Protein AF-A0A7S9YYR7-F1 (afdb_monomer)

Solvent-accessible surface area (backbone atoms only — not comparable to full-atom values): 6439 Å² total; per-residue (Å²): 144,85,83,84,83,81,83,74,77,83,68,90,64,81,48,73,64,55,60,50,47,50,52,50,28,28,52,50,38,15,53,52,42,36,53,49,55,52,50,54,46,66,72,66,70,74,82,55,101,78,74,42,73,71,54,50,53,51,48,52,52,52,43,45,55,50,21,44,57,37,23,76,67,47,73,85,44,54,29,60,50,53,48,53,58,49,60,74,67,51,81,75,75,78,79,73,82,81,73,77,86,73,87,127

Secondary structure (DSSP, 8-state):
---------------HHHHHHHHHHHHHHHHHHHHHHHHHHHHTT---TT--HHHHHHHHHHHHHHHHHHHHTTSS-HHHHHHHHHHTTS-PPPPPP-------

Mean predicted aligned error: 13.39 Å

pLDDT: mean 77.82, std 18.25, range [41.47, 97.12]

Radius of gyration: 24.73 Å; Cα contacts (8 Å, |Δi|>4): 43; chains: 1; bounding box: 60×40×69 Å

Foldseek 3Di:
DDDDDPPPPPDPDCPVVLVVLLVVLLVVQLVVQLVVVVVVCVVVPPPPPPDDVVNVVVVSVVSSVVSSVCSVVCVPVRSVVSSVVVVVVPPDDPDPDPPDPDDD

Nearest PDB structures (foldseek):
  8iuh-assembly1_4  TM=3.555E-01  e=9.173E+00  Homo sapiens

Sequence (104 aa):
MQINAISTGVQPSASPEKAQLEKTAKQFEAIFLRQMIGTMRQSGGGEGIFDSSATEQFRDMSDARTADTMAEKGALGIAEMLLRQYESRLPKAPAAPVTPDKGE

Structure (mmCIF, N/CA/C/O backbone):
data_AF-A0A7S9YYR7-F1
#
_entry.id   AF-A0A7S9YYR7-F1
#
loop_
_atom_site.group_PDB
_atom_site.id
_atom_site.type_symbol
_atom_site.label_atom_id
_atom_site.label_alt_id
_atom_site.label_comp_id
_atom_site.label_asym_id
_atom_site.label_entity_id
_atom_site.label_seq_id
_atom_site.pdbx_PDB_ins_code
_atom_site.Cartn_x
_atom_site.Cartn_y
_atom_site.Cartn_z
_atom_site.occupancy
_atom_site.B_iso_or_equiv
_atom_site.auth_seq_id
_atom_site.auth_comp_id
_atom_site.auth_asym_id
_atom_site.auth_atom_id
_atom_site.pdbx_PDB_model_num
ATOM 1 N N . MET A 1 1 ? -29.662 27.993 45.973 1.00 43.94 1 MET A N 1
ATOM 2 C CA . MET A 1 1 ? -29.723 26.603 45.478 1.00 43.94 1 MET A CA 1
ATOM 3 C C . MET A 1 1 ? -29.379 26.645 43.997 1.00 43.94 1 MET A C 1
ATOM 5 O O . MET A 1 1 ? -30.230 26.955 43.180 1.00 43.94 1 MET A O 1
ATOM 9 N N . GLN A 1 2 ? -28.095 26.498 43.679 1.00 45.09 2 GLN A N 1
ATOM 10 C CA . GLN A 1 2 ? -27.575 26.520 42.315 1.00 45.09 2 GLN A CA 1
ATOM 11 C C . GLN A 1 2 ? -26.313 25.661 42.333 1.00 45.09 2 GLN A C 1
ATOM 13 O O . GLN A 1 2 ? -25.382 26.016 43.042 1.00 45.09 2 GLN A O 1
ATOM 18 N N . ILE A 1 3 ? -26.312 24.535 41.621 1.00 45.81 3 ILE A N 1
ATOM 19 C CA . ILE A 1 3 ? -25.156 24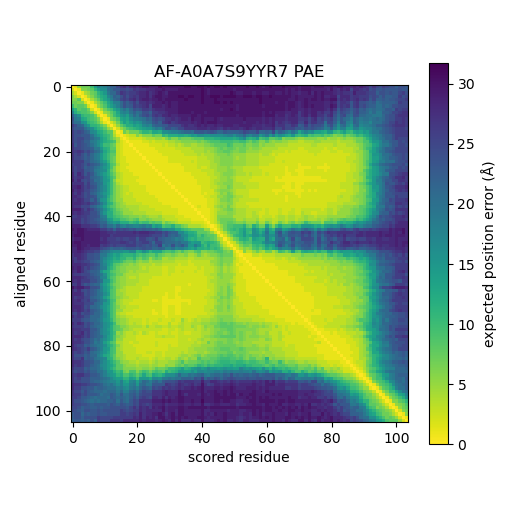.052 40.860 1.00 45.81 3 ILE A CA 1
ATOM 20 C C . ILE A 1 3 ? -25.660 23.114 39.760 1.00 45.81 3 ILE A C 1
ATOM 22 O O . ILE A 1 3 ? -26.471 22.220 39.977 1.00 45.81 3 ILE A O 1
ATOM 26 N N . ASN A 1 4 ? -25.199 23.421 38.558 1.00 46.31 4 ASN A N 1
ATOM 27 C CA . ASN A 1 4 ? -25.567 22.872 37.268 1.00 46.31 4 ASN A CA 1
ATOM 28 C C . ASN A 1 4 ? -24.816 21.549 37.037 1.00 46.31 4 ASN A C 1
ATOM 30 O O . ASN A 1 4 ? -23.587 21.556 36.977 1.00 46.31 4 ASN A O 1
ATOM 34 N N . ALA A 1 5 ? -25.525 20.426 36.894 1.00 45.72 5 ALA A N 1
ATOM 35 C CA . ALA A 1 5 ? -24.916 19.156 36.504 1.00 45.72 5 ALA A CA 1
ATOM 36 C C . ALA A 1 5 ? -24.828 19.085 34.973 1.00 45.72 5 ALA A C 1
ATOM 38 O O . ALA A 1 5 ? -25.775 18.712 34.281 1.00 45.72 5 ALA A O 1
ATOM 39 N N . ILE A 1 6 ? -23.671 19.482 34.448 1.00 45.91 6 ILE A N 1
ATOM 40 C CA . ILE A 1 6 ? -23.253 19.208 33.073 1.00 45.91 6 ILE A CA 1
ATOM 41 C C . ILE A 1 6 ? -23.227 17.691 32.846 1.00 45.91 6 ILE A C 1
ATOM 43 O O . ILE A 1 6 ? -22.323 16.986 33.285 1.00 45.91 6 ILE A O 1
ATOM 47 N N . SER A 1 7 ? -24.252 17.191 32.158 1.00 52.19 7 SER A N 1
ATOM 48 C CA . SER A 1 7 ? -24.268 15.845 31.593 1.00 52.19 7 SER A CA 1
ATOM 49 C C . SER A 1 7 ? -23.351 15.813 30.376 1.00 52.19 7 SER A C 1
ATOM 51 O O . SER A 1 7 ? -23.793 16.008 29.246 1.00 52.19 7 SER A O 1
ATOM 53 N N . THR A 1 8 ? -22.062 15.575 30.598 1.00 41.47 8 THR A N 1
ATOM 54 C CA . THR A 1 8 ? -21.150 15.198 29.517 1.00 41.47 8 THR A CA 1
ATOM 55 C C . THR A 1 8 ? -21.173 13.679 29.415 1.00 41.47 8 THR A C 1
ATOM 57 O O . THR A 1 8 ? -20.417 12.979 30.085 1.00 41.47 8 THR A O 1
ATOM 60 N N . GLY A 1 9 ? -22.095 13.158 28.605 1.00 42.84 9 GLY A N 1
ATOM 61 C CA . GLY A 1 9 ? -22.044 11.767 28.176 1.00 42.84 9 GLY A CA 1
ATOM 62 C C . GLY A 1 9 ? -20.719 11.526 27.458 1.00 42.84 9 GLY A C 1
ATOM 63 O O . GLY A 1 9 ? -20.441 12.156 26.438 1.00 42.84 9 GLY A O 1
ATOM 64 N N . VAL A 1 10 ? -19.890 10.638 28.002 1.00 46.69 10 VAL A N 1
ATOM 65 C CA . VAL A 1 10 ? -18.719 10.113 27.299 1.00 46.69 10 VAL A CA 1
ATOM 66 C C . VAL A 1 10 ? -19.246 9.295 26.122 1.00 46.69 10 VAL A C 1
ATOM 68 O O . VAL A 1 10 ? -19.648 8.143 26.265 1.00 46.69 10 VAL A O 1
ATOM 71 N N . GLN A 1 11 ? -19.299 9.929 24.951 1.00 51.09 11 GLN A N 1
ATOM 72 C CA . GLN A 1 11 ? -19.347 9.220 23.678 1.00 51.09 11 GLN A CA 1
ATOM 73 C C . GLN A 1 11 ? -18.092 8.341 23.570 1.00 51.09 11 GLN A C 1
ATOM 75 O O . GLN A 1 11 ? -17.025 8.764 24.023 1.00 51.09 11 GLN A O 1
ATOM 80 N N . PRO A 1 12 ? -18.174 7.150 22.952 1.00 48.69 12 PRO A N 1
ATOM 81 C CA . PRO A 1 12 ? -17.001 6.356 22.632 1.00 48.69 12 PRO A CA 1
ATOM 82 C C . PRO A 1 12 ? -16.273 7.058 21.483 1.00 48.69 12 PRO A C 1
ATOM 84 O O . PRO A 1 12 ? -16.439 6.725 20.312 1.00 48.69 12 PRO A O 1
ATOM 87 N N . SER A 1 13 ? -15.506 8.094 21.808 1.00 48.56 13 SER A N 1
ATOM 88 C CA . SER A 1 13 ? -14.534 8.663 20.893 1.00 48.56 13 SER A CA 1
ATOM 89 C C . SER A 1 13 ? -13.577 7.539 20.524 1.00 48.56 13 SER A C 1
ATOM 91 O O . SER A 1 13 ? -13.012 6.885 21.404 1.00 48.56 13 SER A O 1
ATOM 93 N N . ALA A 1 14 ? -13.443 7.276 19.222 1.00 56.50 14 ALA A N 1
ATOM 94 C CA . ALA A 1 14 ? -12.398 6.417 18.691 1.00 56.50 14 ALA A CA 1
ATOM 95 C C . ALA A 1 14 ? -11.097 6.798 19.399 1.00 56.50 14 ALA A C 1
ATOM 97 O O . ALA A 1 14 ? -10.617 7.924 19.255 1.00 56.50 14 ALA A O 1
ATOM 98 N N . SER A 1 15 ? -10.606 5.914 20.269 1.00 66.31 15 SER A N 1
ATOM 99 C CA . SER A 1 15 ? -9.468 6.244 21.111 1.00 66.31 15 SER A CA 1
ATOM 100 C C . SER A 1 15 ? -8.307 6.608 20.183 1.00 66.31 15 SER A C 1
ATOM 102 O O . SER A 1 15 ? -8.143 5.940 19.158 1.00 66.31 15 SER A O 1
ATOM 104 N N . PRO A 1 16 ? -7.505 7.643 20.483 1.00 73.25 16 PRO A N 1
ATOM 105 C CA . PRO A 1 16 ? -6.364 8.028 19.641 1.00 73.25 16 PRO A CA 1
ATOM 106 C C . PRO A 1 16 ? -5.445 6.834 19.320 1.00 73.25 16 PRO A C 1
ATOM 108 O O . PRO A 1 16 ? -4.857 6.760 18.245 1.00 73.25 16 PRO A O 1
ATOM 111 N N . GLU A 1 17 ? -5.413 5.848 20.215 1.00 80.44 17 GLU A N 1
ATOM 112 C CA . GLU A 1 17 ? -4.766 4.550 20.046 1.00 80.44 17 GLU A CA 1
ATOM 113 C C . GLU A 1 17 ? -5.301 3.726 18.860 1.00 80.44 17 GLU A C 1
ATOM 115 O O . GLU A 1 17 ? -4.510 3.201 18.080 1.00 80.44 17 GLU A O 1
ATOM 120 N N . LYS A 1 18 ? -6.624 3.666 18.647 1.00 82.19 18 LYS A N 1
ATOM 121 C CA . LYS A 1 18 ? -7.232 2.932 17.524 1.00 82.19 18 LYS A CA 1
ATOM 122 C C . LYS A 1 18 ? -6.885 3.567 16.177 1.00 82.19 18 LYS A C 1
ATOM 124 O O . LYS A 1 18 ? -6.547 2.855 15.237 1.00 82.19 18 LYS A O 1
ATOM 129 N N . ALA A 1 19 ? -6.927 4.897 16.092 1.00 86.00 19 ALA A N 1
ATOM 130 C CA . ALA A 1 19 ? -6.560 5.620 14.873 1.00 86.00 19 ALA A CA 1
ATOM 131 C C . ALA A 1 19 ? -5.069 5.445 14.535 1.00 86.00 19 ALA A C 1
ATOM 133 O O . ALA A 1 19 ? -4.701 5.254 13.374 1.00 86.00 19 ALA A O 1
ATOM 134 N N . GLN A 1 20 ? -4.205 5.461 15.554 1.00 88.12 20 GLN A N 1
ATOM 135 C CA . GLN A 1 20 ? -2.780 5.202 15.380 1.00 88.12 20 GLN A CA 1
ATOM 136 C C . GLN A 1 20 ? -2.520 3.758 14.933 1.00 88.12 20 GLN A C 1
ATOM 138 O O . GLN A 1 20 ? -1.718 3.531 14.028 1.00 88.12 20 GLN A O 1
ATOM 143 N N . LEU A 1 21 ? -3.229 2.792 15.517 1.00 87.81 21 LEU A N 1
ATOM 144 C CA . LEU A 1 21 ? -3.116 1.387 15.150 1.00 87.81 21 LEU A CA 1
ATOM 145 C C . LEU A 1 21 ? -3.571 1.129 13.709 1.00 87.81 21 LEU A C 1
ATOM 147 O O . LEU A 1 21 ? -2.880 0.428 12.977 1.00 87.81 21 LEU A O 1
ATOM 151 N N . GLU A 1 22 ? -4.682 1.732 13.277 1.00 91.00 22 GLU A N 1
ATOM 152 C CA . GLU A 1 22 ? -5.157 1.642 11.891 1.00 91.00 22 GLU A CA 1
ATOM 153 C C . GLU A 1 22 ? -4.111 2.183 10.912 1.00 91.00 22 GLU A C 1
ATOM 155 O O . GLU A 1 22 ? -3.797 1.543 9.906 1.00 91.00 22 GLU A O 1
ATOM 160 N N . LYS A 1 23 ? -3.505 3.330 11.235 1.00 93.00 23 LYS A N 1
ATOM 161 C CA . LYS A 1 23 ? -2.428 3.913 10.431 1.00 93.00 23 LYS A CA 1
ATOM 162 C C . LYS A 1 23 ? -1.223 2.976 10.331 1.00 93.00 23 LYS A C 1
ATOM 164 O O . LYS A 1 23 ? -0.710 2.764 9.234 1.00 93.00 23 LYS A O 1
ATOM 169 N N . THR A 1 24 ? -0.775 2.405 11.446 1.00 93.06 24 THR A N 1
ATOM 170 C CA . THR A 1 24 ? 0.347 1.455 11.458 1.00 93.06 24 THR A CA 1
ATOM 171 C C . THR A 1 24 ? 0.015 0.173 10.692 1.00 93.06 24 THR A C 1
ATOM 173 O O . THR A 1 24 ? 0.857 -0.330 9.952 1.00 93.06 24 THR A O 1
ATOM 176 N N . ALA A 1 25 ? -1.215 -0.330 10.803 1.00 94.06 25 ALA A N 1
ATOM 177 C CA . ALA A 1 25 ? -1.662 -1.517 10.083 1.00 94.06 25 ALA A CA 1
ATOM 178 C C . ALA A 1 25 ? -1.656 -1.295 8.558 1.00 94.06 25 ALA A C 1
ATOM 180 O O . ALA A 1 25 ? -1.135 -2.130 7.819 1.00 94.06 25 ALA A O 1
ATOM 181 N N . LYS A 1 26 ? -2.123 -0.128 8.087 1.00 95.69 26 LYS A N 1
ATOM 182 C CA . LYS A 1 26 ? -2.033 0.266 6.667 1.00 95.69 26 LYS A CA 1
ATOM 183 C C . LYS A 1 26 ? -0.587 0.400 6.190 1.00 95.69 26 LYS A C 1
ATOM 185 O O . LYS A 1 26 ? -0.259 -0.039 5.094 1.00 95.69 26 LYS A O 1
ATOM 190 N N . GLN A 1 27 ? 0.305 0.955 7.012 1.00 94.75 27 GLN A N 1
ATOM 191 C CA . GLN A 1 27 ? 1.735 1.033 6.681 1.00 94.75 27 GLN A CA 1
ATOM 192 C C . GLN A 1 27 ? 2.375 -0.353 6.540 1.00 94.75 27 GLN A C 1
ATOM 194 O O . GLN A 1 27 ? 3.196 -0.564 5.649 1.00 94.75 27 GLN A O 1
ATOM 199 N N . PHE A 1 28 ? 1.987 -1.308 7.385 1.00 94.81 28 PHE A N 1
ATOM 200 C CA . PHE A 1 28 ? 2.445 -2.689 7.269 1.00 94.81 28 PHE A CA 1
ATOM 201 C C . PHE A 1 28 ? 1.972 -3.337 5.960 1.00 94.81 28 PHE A C 1
ATOM 203 O O . PHE A 1 28 ? 2.777 -3.927 5.240 1.00 94.81 28 PHE A O 1
ATOM 210 N N . GLU A 1 29 ? 0.690 -3.177 5.617 1.00 95.81 29 GLU A N 1
ATOM 211 C CA . GLU A 1 29 ? 0.144 -3.665 4.346 1.00 95.81 29 GLU A CA 1
ATOM 212 C C . GLU A 1 29 ? 0.855 -3.032 3.140 1.00 95.81 29 GLU A C 1
ATOM 214 O O . GLU A 1 29 ? 1.185 -3.735 2.186 1.00 95.81 29 GLU A O 1
ATOM 219 N N . ALA A 1 30 ? 1.186 -1.738 3.209 1.00 97.12 30 ALA A N 1
ATOM 220 C CA . ALA A 1 30 ? 1.957 -1.060 2.170 1.00 97.12 30 ALA A CA 1
ATOM 221 C C . ALA A 1 30 ? 3.350 -1.679 1.985 1.00 97.12 30 ALA A C 1
ATOM 223 O O . ALA A 1 30 ? 3.754 -1.940 0.855 1.00 97.12 30 ALA A O 1
ATOM 224 N N . ILE A 1 31 ? 4.081 -1.965 3.068 1.00 95.38 31 ILE A N 1
ATOM 225 C CA . ILE A 1 31 ? 5.399 -2.621 2.992 1.00 95.38 31 ILE A CA 1
ATOM 226 C C . ILE A 1 31 ? 5.277 -3.999 2.335 1.00 95.38 31 ILE A C 1
ATOM 228 O O . ILE A 1 31 ? 6.064 -4.333 1.449 1.00 95.38 31 ILE A O 1
ATOM 232 N N . PHE A 1 32 ? 4.270 -4.779 2.730 1.00 95.69 32 PHE A N 1
ATOM 233 C CA . PHE A 1 32 ? 4.025 -6.093 2.145 1.00 95.69 32 PHE A CA 1
ATOM 234 C C . PHE A 1 32 ? 3.718 -6.002 0.644 1.00 95.69 32 PHE A C 1
ATOM 236 O O . PHE A 1 32 ? 4.291 -6.744 -0.150 1.00 95.69 32 PHE A O 1
ATOM 243 N N . LEU A 1 33 ? 2.875 -5.049 0.237 1.00 96.69 33 LEU A N 1
ATOM 244 C CA . LEU A 1 33 ? 2.566 -4.791 -1.169 1.00 96.69 33 LEU A CA 1
ATOM 245 C C . LEU A 1 33 ? 3.806 -4.390 -1.972 1.00 96.69 33 LEU A C 1
ATOM 247 O O . LEU A 1 33 ? 4.004 -4.915 -3.064 1.00 96.69 33 LEU A O 1
ATOM 251 N N . ARG A 1 34 ? 4.673 -3.521 -1.435 1.00 95.44 34 ARG A N 1
ATOM 252 C CA . ARG A 1 34 ? 5.950 -3.167 -2.083 1.00 95.44 34 ARG A CA 1
ATOM 253 C C . ARG A 1 34 ? 6.817 -4.401 -2.297 1.00 95.44 34 ARG A C 1
ATOM 255 O O . ARG A 1 34 ? 7.325 -4.603 -3.396 1.00 95.44 34 ARG A O 1
ATOM 262 N N . GLN A 1 35 ? 6.940 -5.247 -1.273 1.00 94.38 35 GLN A N 1
ATOM 263 C CA . GLN A 1 35 ? 7.707 -6.486 -1.372 1.00 94.38 35 GLN A CA 1
ATOM 264 C C . GLN A 1 35 ? 7.109 -7.436 -2.415 1.00 94.38 35 GLN A C 1
ATOM 266 O O . GLN A 1 35 ? 7.844 -8.005 -3.216 1.00 94.38 35 GLN A O 1
ATOM 271 N N . MET A 1 36 ? 5.782 -7.570 -2.448 1.00 94.38 36 MET A N 1
ATOM 272 C CA . MET A 1 36 ? 5.079 -8.393 -3.429 1.00 94.38 36 MET A CA 1
ATOM 273 C C . MET A 1 36 ? 5.314 -7.889 -4.859 1.00 94.38 36 MET A C 1
ATOM 275 O O . MET A 1 36 ? 5.694 -8.676 -5.722 1.00 94.38 36 MET A O 1
ATOM 279 N N . ILE A 1 37 ? 5.144 -6.584 -5.103 1.00 93.00 37 ILE A N 1
ATOM 280 C CA . ILE A 1 37 ? 5.377 -5.954 -6.412 1.00 93.00 37 ILE A CA 1
ATOM 281 C C . ILE A 1 37 ? 6.836 -6.154 -6.848 1.00 93.00 37 ILE A C 1
ATOM 283 O O . ILE A 1 37 ? 7.088 -6.569 -7.982 1.00 93.00 37 ILE A O 1
ATOM 287 N N . GLY A 1 38 ? 7.789 -5.942 -5.936 1.00 90.69 38 GLY A N 1
ATOM 288 C CA . GLY A 1 38 ? 9.210 -6.185 -6.181 1.00 90.69 38 GLY A CA 1
ATOM 289 C C . GLY A 1 38 ? 9.505 -7.644 -6.547 1.00 90.69 38 GLY A C 1
ATOM 290 O O . GLY A 1 38 ? 10.170 -7.908 -7.545 1.00 90.69 38 GLY A O 1
ATOM 291 N N . THR A 1 39 ? 8.952 -8.612 -5.810 1.00 91.62 39 THR A N 1
ATOM 292 C CA . THR A 1 39 ? 9.130 -10.045 -6.099 1.00 91.62 39 THR A CA 1
ATOM 293 C C . THR A 1 39 ? 8.483 -10.458 -7.425 1.00 91.62 39 THR A C 1
ATOM 295 O O . THR A 1 39 ? 9.081 -11.226 -8.182 1.00 91.62 39 THR A O 1
ATOM 298 N N . MET A 1 40 ? 7.298 -9.933 -7.756 1.00 89.75 40 MET A N 1
ATOM 299 C CA . MET A 1 40 ? 6.656 -10.164 -9.058 1.00 89.75 40 MET A CA 1
ATOM 300 C C . MET A 1 40 ? 7.530 -9.650 -10.208 1.00 89.75 40 MET A C 1
ATOM 302 O O . MET A 1 40 ? 7.670 -10.329 -11.224 1.00 89.75 40 MET A O 1
ATOM 306 N N . ARG A 1 41 ? 8.160 -8.483 -10.032 1.00 83.25 41 ARG A N 1
ATOM 307 C CA . ARG A 1 41 ? 9.084 -7.892 -11.008 1.00 83.25 41 ARG A CA 1
ATOM 308 C C . ARG A 1 41 ? 10.341 -8.739 -11.193 1.00 83.25 41 ARG A C 1
ATOM 310 O O . ARG A 1 41 ? 10.688 -9.043 -12.330 1.00 83.25 41 ARG A O 1
ATOM 317 N N . GLN A 1 42 ? 10.971 -9.159 -10.096 1.00 83.69 42 GLN A N 1
ATOM 318 C CA . GLN A 1 42 ? 12.142 -10.046 -10.125 1.00 83.69 42 GLN A CA 1
ATOM 319 C C . GLN A 1 42 ? 11.826 -11.379 -10.820 1.00 83.69 42 GLN A C 1
ATOM 321 O O . GLN A 1 42 ? 12.632 -11.894 -11.587 1.00 83.69 42 GLN A O 1
ATOM 326 N N . SER A 1 43 ? 10.618 -11.911 -10.612 1.00 84.38 43 SER A N 1
ATOM 327 C CA . SER A 1 43 ? 10.169 -13.165 -11.233 1.00 84.38 43 SER A CA 1
ATOM 328 C C . SER A 1 43 ? 9.848 -13.027 -12.729 1.00 84.38 43 SER A C 1
ATOM 330 O O . SER A 1 43 ? 9.859 -14.018 -13.453 1.00 84.38 43 SER A O 1
ATOM 332 N N . GLY A 1 44 ? 9.556 -11.811 -13.204 1.00 73.94 44 GLY A N 1
ATOM 333 C CA . GLY A 1 44 ? 9.172 -11.518 -14.589 1.00 73.94 44 GLY A CA 1
ATOM 334 C C . GLY A 1 44 ? 10.329 -11.421 -15.592 1.00 73.94 44 GLY A C 1
ATOM 335 O O . GLY A 1 44 ? 10.079 -11.089 -16.748 1.00 73.94 44 GLY A O 1
ATOM 336 N N . GLY A 1 45 ? 11.576 -11.687 -15.181 1.00 64.69 45 GLY A N 1
ATOM 337 C CA . GLY A 1 45 ? 12.747 -11.708 -16.074 1.00 64.69 45 GLY A CA 1
ATOM 338 C C . GLY A 1 45 ? 13.226 -10.329 -16.547 1.00 64.69 45 GLY A C 1
ATOM 339 O O . GLY A 1 45 ? 13.785 -10.207 -17.634 1.00 64.69 45 GLY A O 1
ATOM 340 N N . GLY A 1 46 ? 12.976 -9.280 -15.763 1.00 61.88 46 GLY A N 1
ATOM 341 C CA . GLY A 1 46 ? 13.285 -7.898 -16.124 1.00 61.88 46 GLY A CA 1
ATOM 342 C C . GLY A 1 46 ? 14.673 -7.432 -15.691 1.00 61.88 46 GLY A C 1
ATOM 343 O O . GLY A 1 46 ? 14.743 -6.502 -14.906 1.00 61.88 46 GLY A O 1
ATOM 344 N N . GLU A 1 47 ? 15.743 -8.031 -16.212 1.00 61.19 47 GLU A N 1
ATOM 345 C CA . GLU A 1 47 ? 17.061 -7.375 -16.284 1.00 61.19 47 GLU A CA 1
ATOM 346 C C . GLU A 1 47 ? 17.291 -6.978 -17.745 1.00 61.19 47 GLU A C 1
ATOM 348 O O . GLU A 1 47 ? 17.978 -7.641 -18.525 1.00 61.19 47 GLU A O 1
ATOM 353 N N . GLY A 1 48 ? 16.597 -5.921 -18.166 1.00 63.19 48 GLY A N 1
ATOM 354 C CA . GLY A 1 48 ? 16.824 -5.330 -19.476 1.00 63.19 48 GLY A CA 1
ATOM 355 C C . GLY A 1 48 ? 18.097 -4.493 -19.435 1.00 63.19 48 GLY A C 1
ATOM 356 O O . GLY A 1 48 ? 18.286 -3.712 -18.514 1.00 63.19 48 GLY A O 1
ATOM 357 N N . ILE A 1 49 ? 18.920 -4.568 -20.482 1.00 57.16 49 ILE A N 1
ATOM 358 C CA . ILE A 1 49 ? 20.190 -3.830 -20.693 1.00 57.16 49 ILE A CA 1
ATOM 359 C C . ILE A 1 49 ? 20.057 -2.279 -20.563 1.00 57.16 49 ILE A C 1
ATOM 361 O O . ILE A 1 49 ? 21.041 -1.549 -20.645 1.00 57.16 49 ILE A O 1
ATOM 365 N N . PHE A 1 50 ? 18.846 -1.763 -20.321 1.00 63.97 50 PHE A N 1
ATOM 366 C CA . PHE A 1 50 ? 18.512 -0.358 -20.070 1.00 63.97 50 PHE A CA 1
ATOM 367 C C . PHE A 1 50 ? 18.281 -0.000 -18.584 1.00 63.97 50 PHE A C 1
ATOM 369 O O . PHE A 1 50 ? 17.952 1.154 -18.304 1.00 63.97 50 PHE A O 1
ATOM 376 N N . ASP A 1 51 ? 18.440 -0.928 -17.632 1.00 67.69 51 ASP A N 1
ATOM 377 C CA . ASP A 1 51 ? 18.342 -0.614 -16.198 1.00 67.69 51 ASP A CA 1
ATOM 378 C C . ASP A 1 51 ? 19.592 0.138 -15.721 1.00 67.69 51 ASP A C 1
ATOM 380 O O . ASP A 1 51 ? 20.636 -0.412 -15.378 1.00 67.69 51 ASP A O 1
ATOM 384 N N . SER A 1 52 ? 19.489 1.464 -15.745 1.00 82.94 52 SER A N 1
ATOM 385 C CA . SER A 1 52 ? 20.354 2.337 -14.958 1.00 82.94 52 SER A CA 1
ATOM 386 C C . SER A 1 52 ? 19.845 2.383 -13.517 1.00 82.94 52 SER A C 1
ATOM 388 O O . SER A 1 52 ? 18.634 2.420 -13.300 1.00 82.94 52 SER A O 1
ATOM 390 N N . SER A 1 53 ? 20.746 2.536 -12.542 1.00 83.69 53 SER A N 1
ATOM 391 C CA . SER A 1 53 ? 20.394 2.774 -11.132 1.00 83.69 53 SER A CA 1
ATOM 392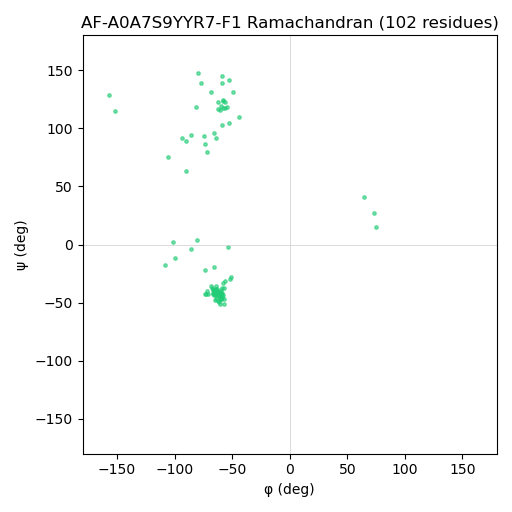 C C . SER A 1 53 ? 19.420 3.944 -10.928 1.00 83.69 53 SER A C 1
ATOM 394 O O . SER A 1 53 ? 18.597 3.927 -10.017 1.00 83.69 53 SER A O 1
ATOM 396 N N . ALA A 1 54 ? 19.453 4.956 -11.802 1.00 87.25 54 ALA A N 1
ATOM 397 C CA . ALA A 1 54 ? 18.488 6.055 -11.776 1.00 87.25 54 ALA A CA 1
ATOM 398 C C . ALA A 1 54 ? 17.069 5.603 -12.169 1.00 87.25 54 ALA A C 1
ATOM 400 O O . ALA A 1 54 ? 16.080 6.092 -11.622 1.00 87.25 54 ALA A O 1
ATOM 401 N N . THR A 1 55 ? 16.968 4.667 -13.115 1.00 86.25 55 THR A N 1
ATOM 402 C CA . THR A 1 55 ? 15.694 4.087 -13.555 1.00 86.25 55 THR A CA 1
ATOM 403 C C . THR A 1 55 ? 15.143 3.144 -12.491 1.00 86.25 55 THR A C 1
ATOM 405 O O . THR A 1 55 ? 13.961 3.237 -12.173 1.00 86.25 55 THR A O 1
ATOM 408 N N . GLU A 1 56 ? 15.989 2.317 -11.875 1.00 85.56 56 GLU A N 1
ATOM 409 C CA . GLU A 1 56 ? 15.618 1.472 -10.730 1.00 85.56 56 GLU A CA 1
ATOM 410 C C . GLU A 1 56 ? 15.067 2.310 -9.574 1.00 85.56 56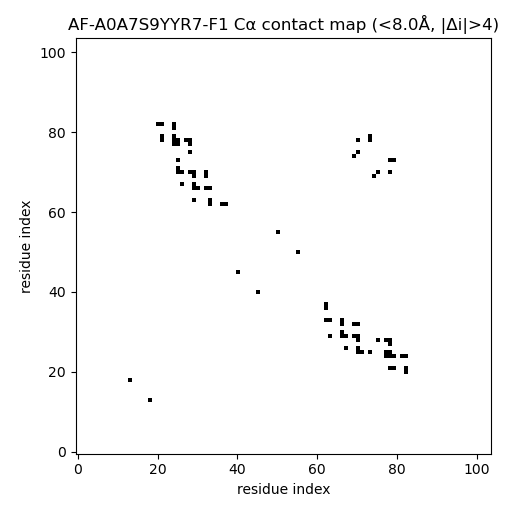 GLU A C 1
ATOM 412 O O . GLU A 1 56 ? 13.938 2.096 -9.140 1.00 85.56 56 GLU A O 1
ATOM 417 N N . GLN A 1 57 ? 15.789 3.357 -9.164 1.00 89.81 57 GLN A N 1
ATOM 418 C CA . GLN A 1 57 ? 15.352 4.242 -8.085 1.00 89.81 57 GLN A CA 1
ATOM 419 C C . GLN A 1 57 ? 13.993 4.898 -8.379 1.00 89.81 57 GLN A C 1
ATOM 421 O O . GLN A 1 57 ? 13.138 5.000 -7.497 1.00 89.81 57 GLN A O 1
ATOM 426 N N . PHE A 1 58 ? 13.772 5.353 -9.617 1.00 91.50 58 PHE A N 1
ATOM 427 C CA . PHE A 1 58 ? 12.486 5.928 -10.016 1.00 91.50 58 PHE A CA 1
ATOM 428 C C . PHE A 1 58 ? 11.354 4.893 -9.954 1.00 91.50 58 PHE A C 1
ATOM 430 O O . PHE A 1 58 ? 10.249 5.200 -9.499 1.00 91.50 58 PHE A O 1
ATOM 437 N N . ARG A 1 59 ? 11.627 3.658 -10.383 1.00 89.75 59 ARG A N 1
ATOM 438 C CA . ARG A 1 59 ? 10.660 2.555 -10.340 1.00 89.75 59 ARG A CA 1
ATOM 439 C C . ARG A 1 59 ? 10.321 2.176 -8.909 1.00 89.75 59 ARG A C 1
ATOM 441 O O . ARG A 1 59 ? 9.138 2.074 -8.606 1.00 89.75 59 ARG A O 1
ATOM 448 N N . ASP A 1 60 ? 11.310 2.086 -8.030 1.00 91.19 60 ASP A N 1
ATOM 449 C CA . ASP A 1 60 ? 11.100 1.805 -6.610 1.00 91.19 60 ASP A CA 1
ATOM 450 C C . ASP A 1 60 ? 10.219 2.870 -5.952 1.00 91.19 60 ASP A C 1
ATOM 452 O O . ASP A 1 60 ? 9.299 2.555 -5.195 1.00 91.19 60 ASP A O 1
ATOM 456 N N . MET A 1 61 ? 10.432 4.147 -6.284 1.00 94.81 61 MET A N 1
ATOM 457 C CA . MET A 1 61 ? 9.568 5.234 -5.814 1.00 94.81 61 MET A CA 1
ATOM 458 C C . MET A 1 61 ? 8.139 5.131 -6.366 1.00 94.81 61 MET A C 1
ATOM 460 O O . MET A 1 61 ? 7.171 5.358 -5.633 1.00 94.81 61 MET A O 1
ATOM 464 N N . SER A 1 62 ? 7.990 4.783 -7.645 1.00 94.44 62 SER A N 1
ATOM 465 C CA . SER A 1 62 ? 6.684 4.567 -8.280 1.00 94.44 62 SER A CA 1
ATOM 466 C C . SER A 1 62 ? 5.932 3.389 -7.651 1.00 94.44 62 SER A C 1
ATOM 468 O O . SER A 1 62 ? 4.732 3.483 -7.368 1.00 94.44 62 SER A O 1
ATOM 470 N N . ASP A 1 63 ? 6.633 2.291 -7.382 1.00 93.75 63 ASP A N 1
ATOM 471 C CA . ASP A 1 63 ? 6.086 1.105 -6.731 1.00 93.75 63 ASP A CA 1
ATOM 472 C C . ASP A 1 63 ? 5.698 1.415 -5.286 1.00 93.75 63 ASP A C 1
ATOM 474 O O . ASP A 1 63 ? 4.608 1.045 -4.849 1.00 93.75 63 ASP A O 1
ATOM 478 N N . ALA A 1 64 ? 6.530 2.175 -4.565 1.00 95.88 64 ALA A N 1
ATOM 479 C CA . ALA A 1 64 ? 6.218 2.639 -3.220 1.00 95.88 64 ALA A CA 1
ATOM 480 C C . ALA A 1 64 ? 4.912 3.442 -3.187 1.00 95.88 64 ALA A C 1
ATOM 482 O O . ALA A 1 64 ? 4.041 3.152 -2.364 1.00 95.88 64 ALA A O 1
ATOM 483 N N . ARG A 1 65 ? 4.727 4.393 -4.115 1.00 96.44 65 ARG A N 1
ATOM 484 C CA . ARG A 1 65 ? 3.499 5.199 -4.170 1.00 96.44 65 ARG A CA 1
ATOM 485 C C . ARG A 1 65 ? 2.273 4.373 -4.557 1.00 96.44 65 ARG A C 1
ATOM 487 O O . ARG A 1 65 ? 1.181 4.598 -4.025 1.00 96.44 65 ARG A O 1
ATOM 494 N N . THR A 1 66 ? 2.451 3.424 -5.471 1.00 95.94 66 THR A N 1
ATOM 495 C CA . THR A 1 66 ? 1.404 2.475 -5.867 1.00 95.94 66 THR A CA 1
ATOM 496 C C . THR A 1 66 ? 0.955 1.638 -4.675 1.00 95.94 66 THR A C 1
ATOM 498 O O . THR A 1 66 ? -0.235 1.598 -4.364 1.00 95.94 66 THR A O 1
ATOM 501 N N . ALA A 1 67 ? 1.904 1.032 -3.965 1.00 96.81 67 ALA A N 1
ATOM 502 C CA . ALA A 1 67 ? 1.639 0.206 -2.798 1.00 96.81 67 ALA A CA 1
ATOM 503 C C . ALA A 1 67 ? 0.964 0.989 -1.664 1.00 96.81 67 ALA A C 1
ATOM 505 O O . ALA A 1 67 ? 0.015 0.483 -1.071 1.00 96.81 67 ALA A O 1
ATOM 506 N N . ASP A 1 68 ? 1.383 2.235 -1.412 1.00 96.31 68 ASP A N 1
ATOM 507 C CA . ASP A 1 68 ? 0.722 3.110 -0.434 1.00 96.31 68 ASP A CA 1
ATOM 508 C C . ASP A 1 68 ? -0.743 3.348 -0.800 1.00 96.31 68 ASP A C 1
ATOM 510 O O . ASP A 1 68 ? -1.631 3.182 0.030 1.00 96.31 68 ASP A O 1
ATOM 514 N N . THR A 1 69 ? -1.012 3.666 -2.069 1.00 97.00 69 THR A N 1
ATOM 515 C CA . THR A 1 69 ? -2.379 3.908 -2.555 1.00 97.00 69 THR A CA 1
ATOM 516 C C . THR A 1 69 ? -3.245 2.646 -2.465 1.00 97.00 69 THR A C 1
ATOM 518 O O . THR A 1 69 ? -4.444 2.724 -2.205 1.00 97.00 69 THR A O 1
ATOM 521 N N . MET A 1 70 ? -2.659 1.471 -2.698 1.00 96.62 70 MET A N 1
ATOM 522 C CA . MET A 1 70 ? -3.351 0.186 -2.574 1.00 96.62 70 MET A CA 1
ATOM 523 C C . MET A 1 70 ? -3.647 -0.161 -1.111 1.00 96.62 70 MET A C 1
ATOM 525 O O . MET A 1 70 ? -4.764 -0.574 -0.806 1.00 96.62 70 MET A O 1
ATOM 529 N N . ALA A 1 71 ? -2.696 0.062 -0.205 1.00 96.12 71 ALA A N 1
ATOM 530 C CA . ALA A 1 71 ? -2.883 -0.153 1.227 1.00 96.12 71 ALA A CA 1
ATOM 531 C C . ALA A 1 71 ? -3.901 0.823 1.837 1.00 96.12 71 ALA A C 1
ATOM 533 O O . ALA A 1 71 ? -4.728 0.428 2.651 1.00 96.12 71 ALA A O 1
ATOM 534 N N . GLU A 1 72 ? -3.907 2.089 1.405 1.00 94.88 72 GLU A N 1
ATOM 535 C CA . GLU A 1 72 ? -4.931 3.069 1.796 1.00 94.88 72 GLU A CA 1
ATOM 536 C C . GLU A 1 72 ? -6.348 2.612 1.420 1.00 94.88 72 GLU A C 1
ATOM 538 O O . GLU A 1 72 ? -7.302 2.906 2.141 1.00 94.88 72 GLU A O 1
ATOM 543 N N . LYS A 1 73 ? -6.475 1.876 0.310 1.00 95.38 73 LYS A N 1
ATOM 544 C CA . LYS A 1 73 ? -7.731 1.290 -0.175 1.00 95.38 73 LYS A CA 1
ATOM 545 C C . LYS A 1 73 ? -8.052 -0.082 0.433 1.00 95.38 73 LYS A C 1
ATOM 547 O O . LYS A 1 73 ? -9.105 -0.620 0.105 1.00 95.38 73 LYS A O 1
ATOM 552 N N . GLY A 1 74 ? -7.172 -0.649 1.263 1.00 93.12 74 GLY A N 1
ATOM 553 C CA . GLY A 1 74 ? -7.340 -1.989 1.836 1.00 93.12 74 GLY A CA 1
ATOM 554 C C . GLY A 1 74 ? -7.315 -3.099 0.781 1.00 93.12 74 GLY A C 1
ATOM 555 O O . GLY A 1 74 ? -8.138 -4.011 0.821 1.00 93.12 74 GLY A O 1
ATOM 556 N N . ALA A 1 75 ? -6.422 -3.004 -0.212 1.00 92.81 75 ALA A N 1
ATOM 557 C CA . ALA A 1 75 ? -6.389 -3.914 -1.361 1.00 92.81 75 ALA A CA 1
ATOM 558 C C . ALA A 1 75 ? -6.267 -5.405 -0.989 1.00 92.81 75 ALA A C 1
ATOM 560 O O . ALA A 1 75 ? -6.782 -6.249 -1.721 1.00 92.81 75 ALA A O 1
ATOM 561 N N . LEU A 1 76 ? -5.590 -5.735 0.116 1.00 93.88 76 LEU A N 1
ATOM 562 C CA . LEU A 1 76 ? -5.433 -7.105 0.615 1.00 93.88 76 LEU A CA 1
ATOM 563 C C . LEU A 1 76 ? -6.255 -7.371 1.883 1.00 93.88 76 LEU A C 1
ATOM 565 O O . LEU A 1 76 ? -6.468 -8.531 2.235 1.00 93.88 76 LEU A O 1
ATOM 569 N N . GLY A 1 77 ? -6.704 -6.325 2.580 1.00 93.25 77 GLY A N 1
ATOM 570 C CA . GLY A 1 77 ? -7.487 -6.449 3.812 1.00 93.25 77 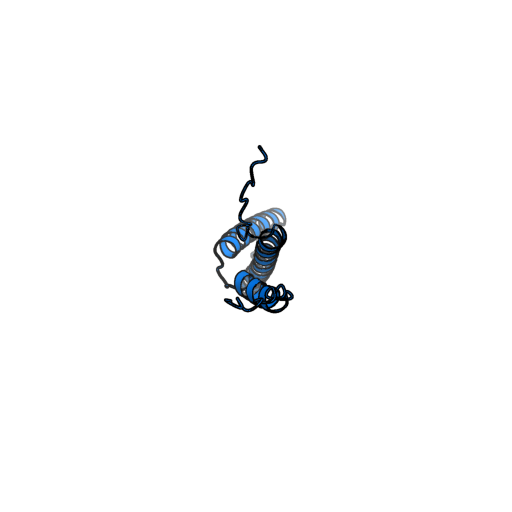GLY A CA 1
ATOM 571 C C . GLY A 1 77 ? -6.660 -6.864 5.037 1.00 93.25 77 GLY A C 1
ATOM 572 O O . GLY A 1 77 ? -7.205 -7.341 6.040 1.00 93.25 77 GLY A O 1
ATOM 573 N N . ILE A 1 78 ? -5.329 -6.764 4.948 1.00 92.75 78 ILE A N 1
ATOM 574 C CA . ILE A 1 78 ? -4.410 -7.187 6.012 1.00 92.75 78 ILE A CA 1
ATOM 575 C C . ILE A 1 78 ? -4.494 -6.203 7.178 1.00 92.75 78 ILE A C 1
ATOM 577 O O . ILE A 1 78 ? -4.509 -6.627 8.338 1.00 92.75 78 ILE A O 1
ATOM 581 N N . ALA A 1 79 ? -4.596 -4.903 6.890 1.00 92.38 79 ALA A N 1
ATOM 582 C CA . ALA A 1 79 ? -4.716 -3.877 7.913 1.00 92.38 79 ALA A CA 1
ATOM 583 C C . ALA A 1 79 ? -5.948 -4.103 8.810 1.00 92.38 79 ALA A C 1
ATOM 585 O O . ALA A 1 79 ? -5.857 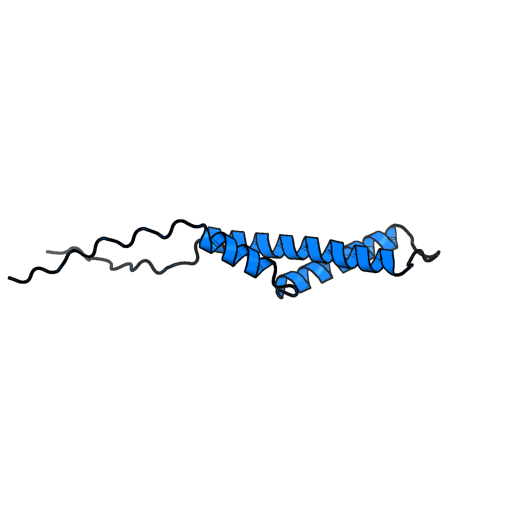-4.050 10.037 1.00 92.38 79 ALA A O 1
ATOM 586 N N . GLU A 1 80 ? -7.087 -4.437 8.209 1.00 91.44 80 GLU A N 1
ATOM 587 C CA . GLU A 1 80 ? -8.352 -4.709 8.886 1.00 91.44 80 GLU A CA 1
ATOM 588 C C . GLU A 1 80 ? -8.274 -5.981 9.730 1.00 91.44 80 GLU A C 1
ATOM 590 O O . GLU A 1 80 ? -8.805 -6.023 10.842 1.00 91.44 80 GLU A O 1
ATOM 595 N N . MET A 1 81 ? -7.603 -7.021 9.227 1.00 92.44 81 MET A N 1
ATOM 596 C CA . MET A 1 81 ? -7.395 -8.260 9.975 1.00 92.44 81 MET A CA 1
ATOM 597 C C . MET A 1 81 ? -6.539 -8.023 11.223 1.00 92.44 81 MET A C 1
ATOM 599 O O . MET A 1 81 ? -6.889 -8.498 12.307 1.00 92.44 81 MET A O 1
ATOM 603 N N . LEU A 1 82 ? -5.455 -7.250 11.093 1.00 88.81 82 LEU A N 1
ATOM 604 C CA . LEU A 1 82 ? -4.604 -6.861 12.219 1.00 88.81 82 LEU A CA 1
ATOM 605 C C . LEU A 1 82 ? -5.384 -6.047 13.255 1.00 88.81 82 LEU A C 1
ATOM 607 O O . LEU A 1 82 ? -5.261 -6.307 14.454 1.00 88.81 82 LEU A O 1
ATOM 611 N N . LEU A 1 83 ? -6.230 -5.119 12.800 1.00 89.12 83 LEU A N 1
ATOM 612 C CA . LEU A 1 83 ? -7.071 -4.312 13.678 1.00 89.12 83 LEU A CA 1
ATOM 613 C C . LEU A 1 83 ? -8.042 -5.181 14.479 1.00 89.12 83 LEU A C 1
ATOM 615 O O . LEU A 1 83 ? -8.077 -5.089 15.702 1.00 89.12 83 LEU A O 1
ATOM 619 N N . ARG A 1 84 ? -8.763 -6.091 13.812 1.00 89.25 84 ARG A N 1
ATOM 620 C CA . ARG A 1 84 ? -9.702 -7.020 14.464 1.00 89.25 84 ARG A CA 1
ATOM 621 C C . ARG A 1 84 ? -9.007 -7.915 15.487 1.00 89.25 84 ARG A C 1
ATOM 623 O O . ARG A 1 84 ? -9.521 -8.120 16.586 1.00 89.25 84 ARG A O 1
ATOM 630 N N . GLN A 1 85 ? -7.829 -8.434 15.141 1.00 87.12 85 GLN A N 1
ATOM 631 C CA . GLN A 1 85 ? -7.053 -9.276 16.045 1.00 87.12 85 GLN A CA 1
ATOM 632 C C . GLN A 1 85 ? -6.597 -8.499 17.283 1.00 87.12 85 GLN A C 1
ATOM 634 O O . GLN A 1 85 ? -6.617 -9.042 18.386 1.00 87.12 85 GLN A O 1
ATOM 639 N N . TYR A 1 86 ? -6.209 -7.235 17.132 1.00 83.50 86 TYR A N 1
ATOM 640 C CA . TYR A 1 86 ? -5.803 -6.407 18.261 1.00 83.50 86 TYR A CA 1
ATOM 641 C C . TYR A 1 86 ? -6.990 -5.972 19.127 1.00 83.50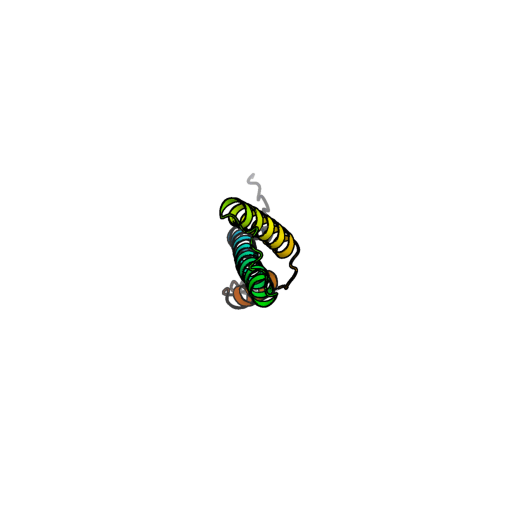 86 TYR A C 1
ATOM 643 O O . TYR A 1 86 ? -6.922 -6.078 20.348 1.00 83.50 86 TYR A O 1
ATOM 651 N N . GLU A 1 87 ? -8.108 -5.573 18.516 1.00 81.88 87 GLU A N 1
ATOM 652 C CA . GLU A 1 87 ? -9.349 -5.246 19.229 1.00 81.88 87 GLU A CA 1
ATOM 653 C C . GLU A 1 87 ? -9.842 -6.423 20.078 1.00 81.88 87 GLU A C 1
ATOM 655 O O . GLU A 1 87 ? -10.280 -6.223 21.208 1.00 81.88 87 GLU A O 1
ATOM 660 N N . SER A 1 88 ? -9.700 -7.659 19.585 1.00 78.69 88 SER A N 1
ATOM 661 C CA . SER A 1 88 ? -10.043 -8.867 20.350 1.00 78.69 88 SER A CA 1
ATOM 662 C C . SER A 1 88 ? -9.154 -9.107 21.581 1.00 78.69 88 SER A C 1
ATOM 664 O O . SER A 1 88 ? -9.540 -9.850 22.482 1.00 78.69 88 SER A O 1
ATOM 666 N N . ARG A 1 89 ? -7.968 -8.485 21.628 1.00 78.00 89 ARG A N 1
ATOM 667 C CA . ARG A 1 89 ? -6.988 -8.599 22.720 1.00 78.00 89 ARG A CA 1
ATOM 668 C C . ARG A 1 89 ? -7.033 -7.425 23.694 1.00 78.00 89 ARG A C 1
ATOM 670 O O . ARG A 1 89 ? -6.415 -7.516 24.754 1.00 78.00 89 ARG A O 1
ATOM 677 N N . LEU A 1 90 ? -7.739 -6.342 23.362 1.00 70.69 90 LEU A N 1
ATOM 678 C CA . LEU A 1 90 ? -7.943 -5.242 24.296 1.00 70.69 90 LEU A CA 1
ATOM 679 C C . LEU A 1 90 ? -8.846 -5.716 25.446 1.00 70.69 90 LEU A C 1
ATOM 681 O O . LEU A 1 90 ? -9.894 -6.320 25.195 1.00 70.69 90 LEU A O 1
ATOM 685 N N . PRO A 1 91 ? -8.475 -5.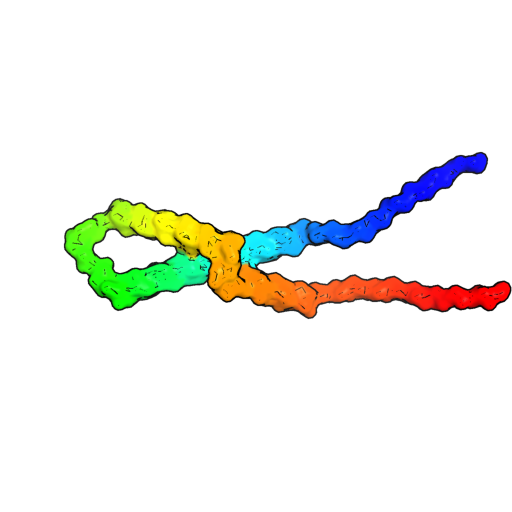462 26.714 1.00 62.94 91 PRO A N 1
ATOM 686 C CA . PRO A 1 91 ? -9.333 -5.791 27.840 1.00 62.94 91 PRO A CA 1
ATOM 687 C C . PRO A 1 91 ? -10.646 -5.017 27.698 1.00 62.94 91 PRO A C 1
ATOM 689 O O . PRO A 1 91 ? -10.673 -3.787 27.724 1.00 62.94 91 PRO A O 1
ATOM 692 N N . LYS A 1 92 ? -11.751 -5.750 27.528 1.00 59.34 92 LYS A N 1
ATOM 693 C CA . LYS A 1 92 ? -13.100 -5.183 27.535 1.00 59.34 92 LYS A CA 1
ATOM 694 C C . LYS A 1 92 ? -13.280 -4.453 28.867 1.00 59.34 92 LYS A C 1
ATOM 696 O O . LYS A 1 92 ? -13.193 -5.093 29.915 1.00 59.34 92 LYS A O 1
ATOM 701 N N . ALA A 1 93 ? -13.483 -3.133 28.826 1.00 59.78 93 ALA A N 1
ATOM 702 C CA . A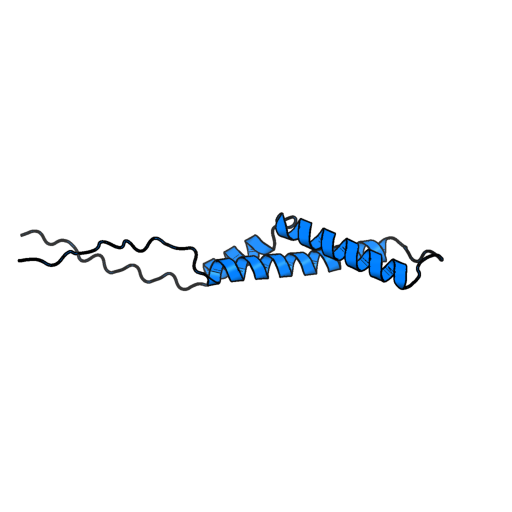LA A 1 93 ? -13.723 -2.342 30.030 1.00 59.78 93 ALA A CA 1
ATOM 703 C C . ALA A 1 93 ? -14.813 -3.032 30.874 1.00 59.78 93 ALA A C 1
ATOM 705 O O . ALA A 1 93 ? -15.826 -3.459 30.303 1.00 59.78 93 ALA A O 1
ATOM 706 N N . PRO A 1 94 ? -14.598 -3.214 32.190 1.00 52.69 94 PRO A N 1
ATOM 707 C CA . PRO A 1 94 ? -15.535 -3.945 33.024 1.00 52.69 94 PRO A CA 1
ATOM 708 C C . PRO A 1 94 ? -16.896 -3.260 32.936 1.00 52.69 94 PRO A C 1
ATOM 710 O O . PRO A 1 94 ? -17.013 -2.055 33.163 1.00 52.69 94 PRO A O 1
ATOM 713 N N . ALA A 1 95 ? -17.916 -4.032 32.555 1.00 57.53 95 ALA A N 1
ATOM 714 C CA . ALA A 1 95 ? -19.295 -3.583 32.611 1.00 57.53 95 ALA A CA 1
ATOM 715 C C . ALA A 1 95 ? -19.563 -3.120 34.047 1.00 57.53 95 ALA A C 1
ATOM 717 O O . ALA A 1 95 ? -19.400 -3.900 34.988 1.00 57.53 95 ALA A O 1
ATOM 718 N N . ALA A 1 96 ? -19.887 -1.836 34.207 1.00 60.88 96 ALA A N 1
ATOM 719 C CA . ALA A 1 96 ? -20.213 -1.268 35.503 1.00 60.88 96 ALA A CA 1
ATOM 720 C C . ALA A 1 96 ? -21.309 -2.118 36.174 1.00 60.88 96 ALA A C 1
ATOM 722 O O . ALA A 1 96 ? -22.209 -2.603 35.478 1.00 60.88 96 ALA A O 1
ATOM 723 N N . PRO A 1 97 ? -21.233 -2.331 37.498 1.00 52.47 97 PRO A N 1
ATOM 724 C CA . PRO A 1 97 ? -22.208 -3.143 38.202 1.00 52.47 97 PRO A CA 1
ATOM 725 C C . PRO A 1 97 ? -23.591 -2.522 38.017 1.00 52.47 97 PRO A C 1
ATOM 727 O O . PRO A 1 97 ? -23.831 -1.382 38.409 1.00 52.47 97 PRO A O 1
ATOM 730 N N . VAL A 1 98 ? -24.498 -3.284 37.407 1.00 61.22 98 VAL A N 1
ATOM 731 C CA . VAL A 1 98 ? -25.932 -3.012 37.455 1.00 61.22 98 VAL A CA 1
ATOM 732 C C . VAL A 1 98 ? -26.361 -3.160 38.912 1.00 61.22 98 VAL A C 1
ATOM 734 O O . VAL A 1 98 ? -26.630 -4.260 39.382 1.00 61.22 98 VAL A O 1
ATOM 737 N N . THR A 1 99 ? -26.341 -2.069 39.675 1.00 63.19 99 THR A N 1
ATOM 738 C CA . THR A 1 99 ? -27.01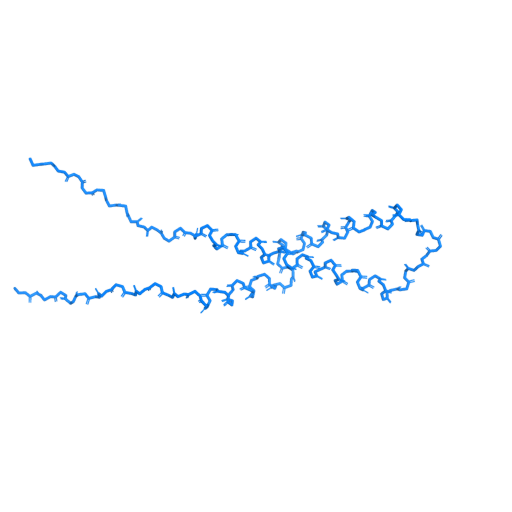5 -2.029 40.975 1.00 63.19 99 THR A CA 1
ATOM 739 C C . THR A 1 99 ? -28.501 -2.247 40.710 1.00 63.19 99 THR A C 1
ATOM 741 O O . THR A 1 99 ? -29.092 -1.427 40.003 1.00 63.19 99 THR A O 1
ATOM 744 N N . PRO A 1 100 ? -29.106 -3.342 41.205 1.00 62.09 100 PRO A N 1
ATOM 745 C CA . PRO A 1 100 ? -30.533 -3.554 41.057 1.00 62.09 100 PRO A CA 1
ATOM 746 C C . PRO A 1 100 ? -31.258 -2.424 41.779 1.00 62.09 100 PRO A C 1
ATOM 748 O O . PRO A 1 100 ? -31.035 -2.200 42.970 1.00 62.09 100 PRO A O 1
ATOM 751 N N . ASP A 1 101 ? -32.096 -1.718 41.030 1.00 57.28 101 ASP A N 1
ATOM 752 C CA . ASP A 1 101 ? -33.144 -0.855 41.552 1.00 57.28 101 ASP A CA 1
ATOM 753 C C . ASP A 1 101 ? -33.990 -1.684 42.525 1.00 57.28 101 ASP A C 1
ATOM 755 O O . ASP A 1 101 ? -34.725 -2.590 42.127 1.00 57.28 101 ASP A O 1
ATOM 759 N N . LYS A 1 102 ? -33.800 -1.452 43.825 1.00 50.62 102 LYS A N 1
ATOM 760 C CA . LYS A 1 102 ? -34.715 -1.950 44.841 1.00 50.62 102 LYS A CA 1
ATOM 761 C C . LYS A 1 102 ? -35.700 -0.823 45.097 1.00 50.62 102 LYS A C 1
ATOM 763 O O . LYS A 1 102 ? -35.429 0.062 45.903 1.00 50.62 102 LYS A O 1
ATOM 768 N N . GLY A 1 103 ? -36.803 -0.850 44.357 1.00 49.44 103 GLY A N 1
ATOM 769 C CA . GLY A 1 103 ? -38.015 -0.169 44.776 1.00 49.44 103 GLY A CA 1
ATOM 770 C C . GLY A 1 103 ? -38.417 -0.678 46.159 1.00 49.44 103 GLY A C 1
ATOM 771 O O . GLY A 1 103 ? -38.499 -1.890 46.358 1.00 49.44 103 GLY A O 1
ATOM 772 N N . GLU A 1 104 ? -38.526 0.257 47.101 1.00 46.44 104 GLU A N 1
ATOM 773 C CA . GLU A 1 104 ? -39.560 0.436 48.140 1.00 46.44 104 GLU A CA 1
ATOM 774 C C . GLU A 1 104 ? -39.108 1.512 49.138 1.00 46.44 104 GLU A C 1
ATOM 776 O O . GLU A 1 104 ? -37.986 1.400 49.685 1.00 46.44 104 GLU A O 1
#